Protein AF-A0A3S0D5J5-F1 (afdb_monomer)

pLDDT: mean 80.85, std 18.79, range [38.84, 98.38]

Secondary structure (DSSP, 8-state):
----HHHHHHHHHHHHHHHT-SS--HHHHHHHHHHHHTT-SS---S-HHHHHHHHHTT-HHHHHHHHHHHH-TT-EEEEEEEETTEEEEEEES-TTS-TTTS--EEEEESSHHHHHHHHHHHHHHHHHHHHHHHHT-------S----------

Radius of gyration: 19.03 Å; Cα contacts (8 Å, |Δi|>4): 182; chains: 1; bounding box: 55×37×55 Å

Solvent-accessible surface area (backbone atoms only — not comparable to full-atom values): 9180 Å² total; per-residue (Å²): 131,81,80,50,67,68,53,61,53,47,51,52,53,50,49,58,50,56,76,70,47,85,63,85,47,57,76,58,55,52,52,54,52,55,57,38,55,75,67,51,91,67,84,90,55,81,59,66,67,57,41,53,47,26,40,74,72,66,38,49,53,63,26,38,52,51,44,36,59,47,64,40,70,62,48,43,82,68,41,79,47,80,53,99,77,24,23,38,26,27,37,21,63,52,78,88,51,61,78,92,79,42,68,70,44,77,29,64,26,72,40,59,36,49,8,46,42,52,35,44,54,51,51,50,53,50,53,55,52,54,52,48,60,66,73,59,62,74,75,73,85,79,82,71,91,76,88,79,77,86,84,79,84,131

Structure (mmCIF, N/CA/C/O backbone):
data_AF-A0A3S0D5J5-F1
#
_entry.id   AF-A0A3S0D5J5-F1
#
loop_
_atom_site.group_PDB
_atom_site.id
_atom_site.type_symbol
_atom_site.label_atom_id
_atom_site.label_alt_id
_atom_site.label_comp_id
_atom_site.label_asym_id
_atom_site.label_entity_id
_atom_site.label_seq_id
_atom_site.pdbx_PDB_ins_code
_atom_site.Cartn_x
_atom_site.Cartn_y
_atom_site.Cartn_z
_atom_site.occupancy
_atom_site.B_iso_or_equiv
_atom_site.auth_seq_id
_atom_site.auth_comp_id
_atom_site.auth_asym_id
_atom_site.auth_atom_id
_atom_site.pdbx_PDB_model_num
ATOM 1 N N . MET A 1 1 ? -16.867 18.778 9.607 1.00 38.84 1 MET A N 1
ATOM 2 C CA . MET A 1 1 ? -15.455 18.356 9.496 1.00 38.84 1 MET A CA 1
ATOM 3 C C . MET A 1 1 ? -15.161 18.180 8.018 1.00 38.84 1 MET A C 1
ATOM 5 O O . MET A 1 1 ? -15.989 17.601 7.328 1.00 38.84 1 MET A O 1
ATOM 9 N N . LEU A 1 2 ? -14.094 18.794 7.506 1.00 40.69 2 LEU A N 1
ATOM 10 C CA . LEU A 1 2 ? -13.830 18.851 6.068 1.00 40.69 2 LEU A CA 1
ATOM 11 C C . LEU A 1 2 ? -13.206 17.528 5.613 1.00 40.69 2 LEU A C 1
ATOM 13 O O . LEU A 1 2 ? -12.002 17.324 5.778 1.00 40.69 2 LEU A O 1
ATOM 17 N N . PHE A 1 3 ? -14.010 16.675 4.970 1.00 45.88 3 PHE A N 1
ATOM 18 C C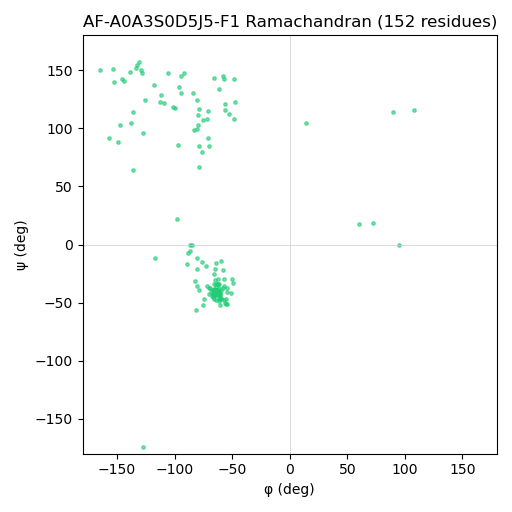A . PHE A 1 3 ? -13.502 15.923 3.824 1.00 45.88 3 PHE A CA 1
ATOM 19 C C . PHE A 1 3 ? -12.821 16.952 2.949 1.00 45.88 3 PHE A C 1
ATOM 21 O O . PHE A 1 3 ? -13.479 17.837 2.409 1.00 45.88 3 PHE A O 1
ATOM 28 N N . HIS A 1 4 ? -11.495 16.929 2.907 1.00 54.12 4 HIS A N 1
ATOM 29 C CA . HIS A 1 4 ? -10.804 17.720 1.916 1.00 54.12 4 HIS A CA 1
ATOM 30 C C . HIS A 1 4 ? -11.016 16.928 0.628 1.00 54.12 4 HIS A C 1
ATOM 32 O O . HIS A 1 4 ? -10.416 15.861 0.525 1.00 54.12 4 HIS A O 1
ATOM 38 N N . PRO A 1 5 ? -11.857 17.373 -0.328 1.00 61.44 5 PRO A N 1
ATOM 39 C CA . PRO A 1 5 ? -12.063 16.650 -1.590 1.00 61.44 5 PRO A CA 1
ATOM 40 C C . PRO A 1 5 ? -10.724 16.298 -2.261 1.00 61.44 5 PRO A C 1
ATOM 42 O O . PRO A 1 5 ? -10.558 15.224 -2.830 1.00 61.44 5 PRO A O 1
ATOM 45 N N . ASN A 1 6 ? -9.713 17.140 -2.029 1.00 80.69 6 ASN A N 1
ATOM 46 C CA . ASN A 1 6 ? -8.324 16.923 -2.409 1.00 80.69 6 ASN A CA 1
ATOM 47 C C . ASN A 1 6 ? -7.718 15.593 -1.907 1.00 80.69 6 ASN A C 1
ATOM 49 O O . ASN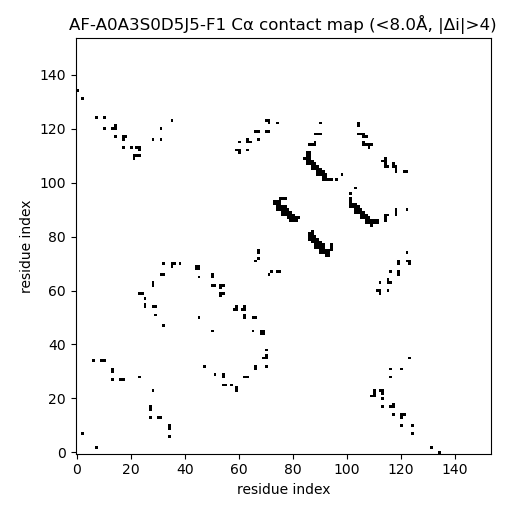 A 1 6 ? -6.944 14.974 -2.625 1.00 80.69 6 ASN A O 1
ATOM 53 N N . ARG A 1 7 ? -8.054 15.126 -0.696 1.00 82.50 7 ARG A N 1
ATOM 54 C CA . ARG A 1 7 ? -7.503 13.896 -0.103 1.00 82.50 7 ARG A CA 1
ATOM 55 C C . ARG A 1 7 ? -8.086 12.642 -0.748 1.00 82.50 7 ARG A C 1
ATOM 57 O O . ARG A 1 7 ? -7.323 11.760 -1.128 1.00 82.50 7 ARG A O 1
ATOM 64 N N . THR A 1 8 ? -9.404 12.581 -0.926 1.00 86.50 8 THR A N 1
ATOM 65 C CA . THR A 1 8 ? -10.064 11.465 -1.620 1.00 86.50 8 THR A CA 1
ATOM 66 C C . THR A 1 8 ? -9.574 11.361 -3.067 1.00 86.50 8 THR A C 1
ATOM 68 O O . THR A 1 8 ? -9.227 10.274 -3.528 1.00 86.50 8 THR A O 1
ATOM 71 N N . GLU A 1 9 ? -9.446 12.497 -3.761 1.00 89.38 9 GLU A N 1
ATOM 72 C CA . GLU A 1 9 ? -8.854 12.571 -5.103 1.00 89.38 9 GLU A CA 1
ATOM 73 C C . GLU A 1 9 ? -7.375 12.159 -5.112 1.00 89.38 9 GLU A C 1
ATOM 75 O O . GLU A 1 9 ? -6.934 11.429 -6.001 1.00 89.38 9 GLU A O 1
ATOM 80 N N . GLN 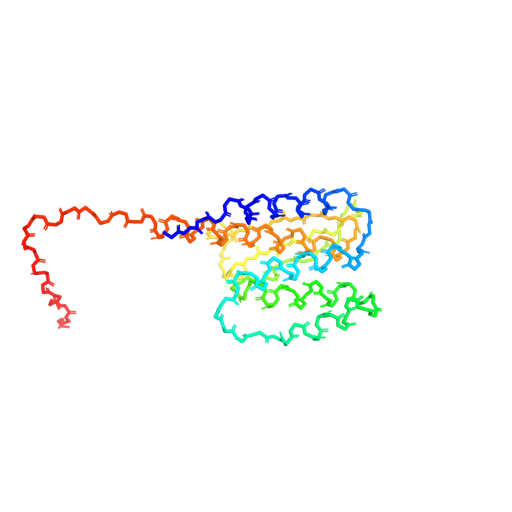A 1 10 ? -6.597 12.581 -4.110 1.00 89.88 10 GLN A N 1
ATOM 81 C CA . GLN A 1 10 ? -5.198 12.188 -3.962 1.00 89.88 10 GLN A CA 1
ATOM 82 C C . GLN A 1 10 ? -5.063 10.671 -3.774 1.00 89.88 10 GLN A C 1
ATOM 84 O O . GLN A 1 10 ? -4.242 10.059 -4.456 1.00 89.88 10 GLN A O 1
ATOM 89 N N . LEU A 1 11 ? -5.859 10.058 -2.893 1.00 92.38 11 LEU A N 1
ATOM 90 C CA . LEU A 1 11 ? -5.848 8.610 -2.669 1.00 92.38 11 LEU A CA 1
ATOM 91 C C . LEU A 1 11 ? -6.294 7.849 -3.922 1.00 92.38 11 LEU A C 1
ATOM 93 O O . LEU A 1 11 ? -5.649 6.873 -4.292 1.00 92.38 11 LEU A O 1
ATOM 97 N N . ALA A 1 12 ? -7.320 8.329 -4.634 1.00 93.56 12 ALA A N 1
ATOM 98 C CA . ALA A 1 12 ? -7.733 7.757 -5.919 1.00 93.56 12 ALA A CA 1
ATOM 99 C C . ALA A 1 12 ? -6.614 7.832 -6.973 1.00 93.56 12 ALA A C 1
ATOM 101 O O . ALA A 1 12 ? -6.355 6.868 -7.693 1.00 93.56 12 ALA A O 1
ATOM 102 N N . ARG A 1 13 ? -5.885 8.954 -7.031 1.00 94.62 13 ARG A N 1
ATOM 103 C CA . ARG A 1 13 ? -4.732 9.112 -7.9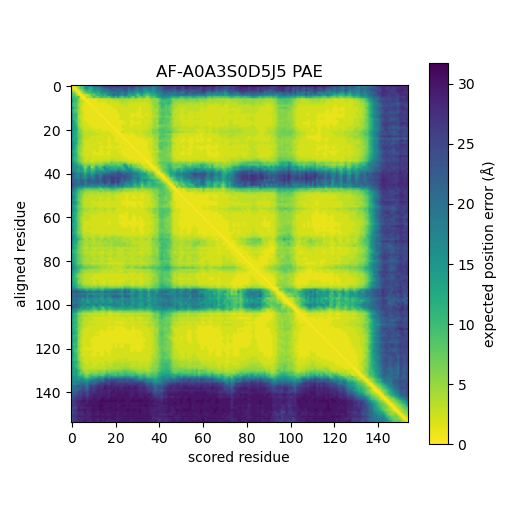26 1.00 94.62 13 ARG A CA 1
ATOM 104 C C . ARG A 1 13 ? -3.580 8.178 -7.557 1.00 94.62 13 ARG A C 1
ATOM 106 O O . ARG A 1 13 ? -2.889 7.691 -8.448 1.00 94.62 13 ARG A O 1
ATOM 113 N N . ILE A 1 14 ? -3.332 7.959 -6.267 1.00 95.88 14 ILE A N 1
ATOM 114 C CA . ILE A 1 14 ? -2.314 7.009 -5.801 1.00 95.88 14 ILE A CA 1
ATOM 115 C C . ILE A 1 14 ? -2.728 5.578 -6.163 1.00 95.88 14 ILE A C 1
ATOM 117 O O . ILE A 1 14 ? -1.902 4.859 -6.719 1.00 95.88 14 ILE A O 1
ATOM 121 N N . ALA A 1 15 ? -3.987 5.200 -5.930 1.00 96.25 15 ALA A N 1
ATOM 122 C CA . ALA A 1 15 ? -4.522 3.889 -6.297 1.00 96.25 15 ALA A CA 1
ATOM 123 C C . ALA A 1 15 ? -4.348 3.612 -7.799 1.00 96.25 15 ALA A C 1
ATOM 125 O O . ALA A 1 15 ? -3.698 2.639 -8.166 1.00 96.25 15 ALA A O 1
ATOM 126 N N . GLY A 1 16 ? -4.760 4.543 -8.668 1.00 96.94 16 GLY A N 1
ATOM 127 C CA . GLY A 1 16 ? -4.577 4.384 -10.116 1.00 96.94 16 GLY A CA 1
ATOM 128 C C . GLY A 1 16 ? -3.107 4.293 -10.556 1.00 96.94 16 GLY A C 1
ATOM 129 O O . GLY A 1 16 ? -2.790 3.625 -11.536 1.00 96.94 16 GLY A O 1
ATOM 130 N N . ARG A 1 17 ? -2.177 4.926 -9.825 1.00 97.19 17 ARG A N 1
ATOM 131 C CA . ARG A 1 17 ? -0.731 4.760 -10.069 1.00 97.19 17 ARG A CA 1
ATOM 132 C C . ARG A 1 17 ? -0.220 3.391 -9.633 1.00 97.19 17 ARG A C 1
ATOM 134 O O . ARG A 1 17 ? 0.687 2.889 -10.283 1.00 97.19 17 ARG A O 1
ATOM 141 N N . LEU A 1 18 ? -0.744 2.835 -8.542 1.00 97.25 18 LEU A N 1
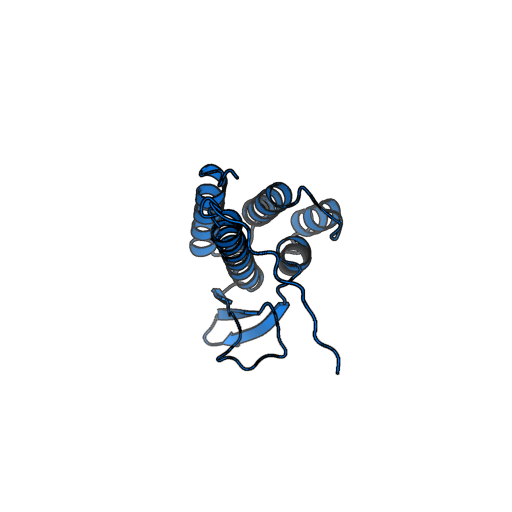ATOM 142 C CA . LEU A 1 18 ? -0.399 1.491 -8.075 1.00 97.25 18 LEU A CA 1
ATOM 143 C C . LEU A 1 18 ? -0.934 0.424 -9.033 1.00 97.25 18 LEU A C 1
ATOM 145 O O . LEU A 1 18 ? -0.198 -0.498 -9.351 1.00 97.25 18 LEU A O 1
ATOM 149 N N . ASP A 1 19 ? -2.154 0.592 -9.546 1.00 96.38 19 ASP A N 1
ATOM 150 C CA . ASP A 1 19 ? -2.753 -0.335 -10.516 1.00 96.38 19 ASP A CA 1
ATOM 151 C C . ASP A 1 19 ? -1.983 -0.376 -11.846 1.00 96.38 19 ASP A C 1
ATOM 153 O O . ASP A 1 19 ? -1.895 -1.417 -12.489 1.00 96.38 19 ASP A O 1
ATOM 157 N N . ALA A 1 20 ? -1.407 0.756 -12.263 1.00 96.88 20 ALA A N 1
ATOM 158 C CA . ALA A 1 20 ? -0.613 0.852 -13.488 1.00 96.88 20 ALA A CA 1
ATOM 159 C C . ALA A 1 20 ? 0.882 0.525 -13.294 1.00 96.88 20 ALA A C 1
ATOM 161 O O . ALA A 1 20 ? 1.637 0.510 -14.270 1.00 96.88 20 ALA A O 1
ATOM 162 N N . ALA A 1 21 ? 1.348 0.336 -12.057 1.00 96.81 21 ALA A 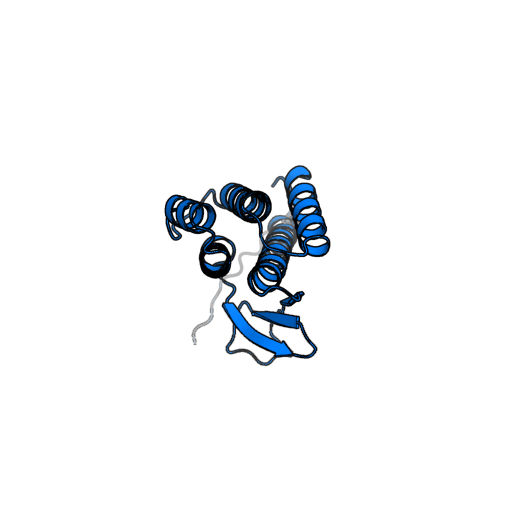N 1
ATOM 163 C CA . ALA A 1 21 ? 2.763 0.137 -11.772 1.00 96.81 21 ALA A CA 1
ATOM 164 C C . ALA A 1 21 ? 3.159 -1.326 -11.966 1.00 96.81 21 ALA A C 1
ATOM 166 O O . ALA A 1 21 ? 2.567 -2.214 -11.382 1.00 96.81 21 ALA A O 1
ATOM 167 N N . THR A 1 22 ? 4.234 -1.582 -12.706 1.00 95.75 22 THR A N 1
ATOM 168 C CA . THR A 1 22 ? 4.808 -2.933 -12.821 1.00 95.75 22 THR A CA 1
ATOM 169 C C . THR A 1 22 ? 5.853 -3.229 -11.745 1.00 95.75 22 THR A C 1
ATOM 171 O O . THR A 1 22 ? 6.220 -4.381 -11.549 1.00 95.75 22 THR A O 1
ATOM 174 N N . ALA A 1 23 ? 6.372 -2.197 -11.073 1.00 96.88 23 ALA A N 1
ATOM 175 C CA . ALA A 1 23 ? 7.393 -2.309 -10.034 1.00 96.88 23 ALA A CA 1
ATOM 176 C C . ALA A 1 23 ? 7.314 -1.131 -9.043 1.00 96.88 23 ALA A C 1
ATOM 178 O O . ALA A 1 23 ? 6.900 -0.026 -9.425 1.00 96.88 23 ALA A O 1
ATOM 179 N N . PRO A 1 24 ? 7.708 -1.332 -7.774 1.00 96.62 24 PRO A N 1
ATOM 180 C CA . PRO A 1 24 ? 7.731 -0.283 -6.769 1.00 96.62 24 PRO A CA 1
ATOM 181 C C . PRO A 1 24 ? 8.765 0.783 -7.129 1.00 96.62 24 PRO A C 1
ATOM 183 O O . PRO A 1 24 ? 9.850 0.502 -7.638 1.00 96.62 24 PRO A O 1
ATOM 186 N N . THR A 1 25 ? 8.427 2.039 -6.843 1.00 97.56 25 THR A N 1
ATOM 187 C CA . THR A 1 25 ? 9.321 3.175 -7.075 1.00 97.56 25 THR A CA 1
ATOM 188 C C . THR A 1 25 ? 9.246 4.154 -5.914 1.00 97.56 25 THR A C 1
ATOM 190 O O . THR A 1 25 ? 8.181 4.351 -5.320 1.00 97.56 25 THR A O 1
ATOM 193 N N . ALA A 1 26 ? 10.358 4.831 -5.623 1.00 96.81 26 ALA A N 1
ATOM 194 C CA . ALA A 1 26 ? 10.400 5.845 -4.572 1.00 96.81 26 ALA A CA 1
ATOM 195 C C . ALA A 1 26 ? 9.285 6.911 -4.689 1.00 96.81 26 ALA A C 1
ATOM 197 O O . ALA A 1 26 ? 8.656 7.207 -3.673 1.00 96.81 26 ALA A O 1
ATOM 198 N N . PRO A 1 27 ? 8.937 7.439 -5.885 1.00 96.19 27 PRO A N 1
ATOM 199 C CA . PRO A 1 27 ? 7.833 8.391 -6.019 1.00 96.19 27 PRO A CA 1
ATOM 200 C C . PRO A 1 27 ? 6.446 7.819 -5.705 1.00 96.19 27 PRO A C 1
ATOM 202 O O . PRO A 1 27 ? 5.526 8.587 -5.414 1.00 96.19 27 PRO A O 1
ATOM 205 N N . ILE A 1 28 ? 6.233 6.506 -5.840 1.00 95.69 28 ILE A N 1
ATOM 206 C CA . ILE A 1 28 ? 4.963 5.866 -5.462 1.00 95.69 28 ILE A CA 1
ATOM 207 C C . ILE A 1 28 ? 4.891 5.754 -3.939 1.00 95.69 28 ILE A C 1
ATOM 209 O O . ILE A 1 28 ? 3.944 6.268 -3.348 1.00 95.69 28 ILE A O 1
ATOM 213 N N . LEU A 1 29 ? 5.919 5.188 -3.296 1.00 95.56 29 LEU A N 1
ATOM 214 C CA . LEU A 1 29 ? 5.948 5.031 -1.838 1.00 95.56 29 LEU A CA 1
ATOM 215 C C . LEU A 1 29 ? 5.934 6.381 -1.111 1.00 95.56 29 LEU A C 1
ATOM 217 O O . LEU A 1 29 ? 5.199 6.552 -0.143 1.00 95.56 29 LEU A O 1
ATOM 221 N N . GLY A 1 30 ? 6.682 7.369 -1.609 1.00 93.38 30 GLY A N 1
ATOM 222 C CA . GLY A 1 30 ? 6.690 8.720 -1.046 1.00 93.38 30 GLY A CA 1
ATOM 223 C C . GLY A 1 30 ? 5.324 9.408 -1.127 1.00 93.38 30 GLY A C 1
ATOM 224 O O . GLY A 1 30 ? 4.948 10.134 -0.213 1.00 93.38 30 GLY A O 1
ATOM 225 N N . ALA A 1 31 ? 4.537 9.143 -2.175 1.00 92.88 31 ALA A N 1
ATOM 226 C CA . ALA A 1 31 ? 3.179 9.677 -2.274 1.00 92.88 31 ALA A CA 1
ATOM 227 C C . ALA A 1 31 ? 2.227 9.038 -1.249 1.00 92.88 31 ALA A C 1
ATOM 229 O O . ALA A 1 31 ? 1.390 9.745 -0.684 1.00 92.88 31 ALA A O 1
ATOM 230 N N . VAL A 1 32 ? 2.378 7.734 -0.983 1.00 92.56 32 VAL A N 1
ATOM 231 C CA . VAL A 1 32 ? 1.640 7.035 0.083 1.00 92.56 32 VAL A CA 1
ATOM 232 C C . VAL A 1 32 ? 2.033 7.603 1.450 1.00 92.56 32 VAL A C 1
ATOM 234 O O . VAL A 1 32 ? 1.150 8.008 2.204 1.00 92.56 32 VAL A O 1
ATOM 237 N N . LEU A 1 33 ? 3.334 7.755 1.731 1.00 89.69 33 LEU A N 1
ATOM 238 C CA . LEU A 1 33 ? 3.835 8.356 2.975 1.00 89.69 33 LEU A CA 1
ATOM 239 C C . LEU A 1 33 ? 3.243 9.754 3.217 1.00 89.69 33 LEU A C 1
ATOM 241 O O . LEU A 1 33 ? 2.646 10.002 4.261 1.00 89.69 33 LEU A O 1
ATOM 245 N N . GLN A 1 34 ? 3.319 10.641 2.221 1.00 86.94 34 GLN A N 1
ATOM 246 C CA . GLN A 1 34 ? 2.766 11.997 2.322 1.00 86.94 34 GLN A CA 1
ATOM 247 C C . GLN A 1 34 ? 1.245 12.007 2.535 1.00 86.94 34 GLN A C 1
ATOM 249 O O . GLN A 1 34 ? 0.717 12.889 3.213 1.00 86.94 34 GLN A O 1
ATOM 254 N N . SER A 1 35 ? 0.514 11.050 1.950 1.00 83.69 35 SER A N 1
ATOM 255 C CA . SER A 1 35 ? -0.934 10.931 2.172 1.00 83.69 35 SER A CA 1
ATOM 256 C C . SER A 1 35 ? -1.266 10.560 3.624 1.00 83.69 35 SER A C 1
ATOM 258 O O . SER A 1 35 ? -2.239 11.067 4.190 1.00 83.69 35 SER A O 1
ATOM 260 N N . ALA A 1 36 ? -0.406 9.760 4.257 1.00 75.44 36 ALA A N 1
ATOM 261 C CA . ALA A 1 36 ? -0.557 9.322 5.636 1.00 75.44 36 ALA A CA 1
ATOM 262 C C . ALA A 1 36 ? -0.150 10.387 6.658 1.00 75.44 36 ALA A C 1
ATOM 264 O O . ALA A 1 36 ? -0.845 10.580 7.651 1.00 75.44 36 ALA A O 1
ATOM 265 N N . GLU A 1 37 ? 0.919 11.143 6.405 1.00 71.31 37 GLU A N 1
ATOM 266 C CA . GLU A 1 37 ? 1.299 12.282 7.254 1.00 71.31 37 GLU A CA 1
ATOM 267 C C . GLU A 1 37 ? 0.190 13.334 7.313 1.00 71.31 37 GLU A C 1
ATOM 269 O O . GLU A 1 37 ? -0.130 13.852 8.380 1.00 71.31 37 GLU A O 1
ATOM 274 N N . ARG A 1 38 ? -0.483 13.582 6.183 1.00 63.88 38 ARG A N 1
ATOM 275 C CA . ARG A 1 38 ? -1.668 14.453 6.135 1.00 63.88 38 ARG A CA 1
ATOM 276 C C . ARG A 1 38 ? -2.858 13.898 6.925 1.00 63.88 38 ARG A C 1
ATOM 278 O O . ARG A 1 38 ? -3.753 14.668 7.255 1.00 63.88 38 ARG A O 1
ATOM 285 N N . ALA A 1 39 ? -2.890 12.590 7.198 1.00 58.53 39 ALA A N 1
ATOM 286 C CA . ALA A 1 39 ? -3.907 11.943 8.037 1.00 58.53 39 ALA A CA 1
ATOM 287 C C . ALA A 1 39 ? -3.603 12.116 9.528 1.00 58.53 39 ALA A C 1
ATOM 289 O O . ALA A 1 39 ? -4.502 12.261 10.353 1.00 58.53 39 ALA A O 1
ATOM 290 N N . LYS A 1 40 ? -2.314 12.092 9.875 1.00 60.81 40 LYS A N 1
ATOM 291 C CA . LYS A 1 40 ? -1.829 12.070 11.249 1.00 60.81 40 LYS A CA 1
ATOM 292 C C . LYS A 1 40 ? -1.453 13.462 11.747 1.00 60.81 40 LYS A C 1
ATOM 294 O O . LYS A 1 40 ? -0.284 13.825 11.788 1.00 60.81 40 LYS A O 1
ATOM 299 N N . ILE A 1 41 ? -2.443 14.195 12.257 1.00 49.16 41 ILE A N 1
ATOM 300 C CA . ILE A 1 41 ? -2.202 15.282 13.232 1.00 49.16 41 ILE A CA 1
ATOM 301 C C . ILE A 1 41 ? -2.128 14.731 14.678 1.00 49.16 41 ILE A C 1
ATOM 303 O O . ILE A 1 41 ? -1.829 15.463 15.616 1.00 49.16 41 ILE A O 1
ATOM 307 N N . ALA A 1 42 ? -2.293 13.420 14.889 1.00 39.00 42 ALA A N 1
ATOM 308 C CA . ALA A 1 42 ? -2.196 12.810 16.215 1.00 39.00 42 ALA A CA 1
ATOM 309 C C . ALA A 1 42 ? -1.395 11.494 16.210 1.00 39.00 42 ALA A C 1
ATOM 311 O O . ALA A 1 42 ? -1.847 10.488 15.676 1.00 39.00 42 ALA A O 1
ATOM 312 N N . GLY A 1 43 ? -0.239 11.496 16.883 1.00 46.34 43 GLY A N 1
ATOM 313 C CA . GLY A 1 43 ? 0.243 10.329 17.637 1.00 46.34 43 GLY A CA 1
ATOM 314 C C . GLY A 1 43 ? 1.115 9.274 16.932 1.00 46.34 43 GLY A C 1
ATOM 315 O O . GLY A 1 43 ? 0.664 8.520 16.077 1.00 46.34 43 GLY A O 1
ATOM 316 N N . GLN A 1 44 ? 2.365 9.225 17.407 1.00 52.84 44 GLN A N 1
ATOM 317 C CA . GLN A 1 44 ? 3.396 8.167 17.442 1.00 52.84 44 GLN A CA 1
ATOM 318 C C . GLN A 1 44 ? 3.227 6.908 16.559 1.00 52.84 44 GLN A C 1
ATOM 320 O O . GLN A 1 44 ? 2.516 5.969 16.899 1.00 52.84 44 GLN A O 1
ATOM 325 N N . GLY A 1 45 ? 4.003 6.858 15.472 1.00 52.88 45 GLY A N 1
ATOM 326 C CA . GLY A 1 45 ? 4.442 5.637 14.779 1.00 52.88 45 GLY A CA 1
ATOM 327 C C . GLY A 1 45 ? 5.971 5.656 14.621 1.00 52.88 45 GLY A C 1
ATOM 328 O O . GLY A 1 45 ? 6.613 6.580 15.133 1.00 52.88 45 GLY A O 1
ATOM 329 N N . ARG A 1 46 ? 6.577 4.681 13.913 1.00 57.59 46 ARG A N 1
ATOM 330 C CA . ARG A 1 46 ? 8.004 4.775 13.521 1.00 57.59 46 ARG A CA 1
ATOM 331 C C . ARG A 1 46 ? 8.265 6.163 12.910 1.00 57.59 46 ARG A C 1
ATOM 333 O O . ARG A 1 46 ? 7.393 6.684 12.221 1.00 57.59 46 ARG A O 1
ATOM 340 N N . PRO A 1 47 ? 9.419 6.804 13.152 1.00 68.62 47 PRO A N 1
ATOM 341 C CA . PRO A 1 47 ? 9.649 8.130 12.598 1.00 68.62 47 PRO A CA 1
ATOM 342 C C . PRO A 1 47 ? 9.615 8.041 11.068 1.00 68.62 47 PRO A C 1
ATOM 344 O O . PRO A 1 47 ? 10.234 7.139 10.499 1.00 68.62 47 PRO A O 1
ATOM 347 N N . ALA A 1 48 ? 8.903 8.959 10.407 1.00 77.69 48 A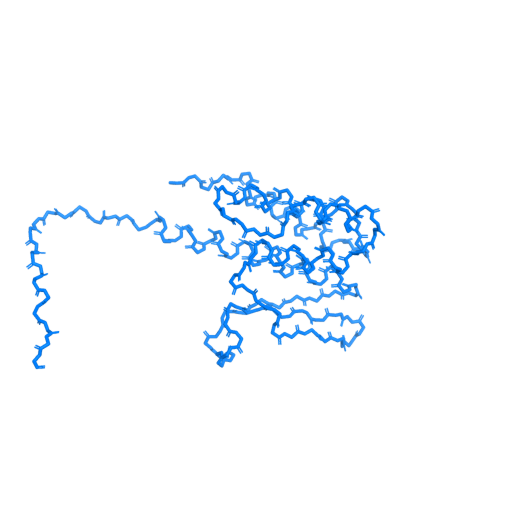LA A N 1
ATOM 348 C CA . ALA A 1 48 ? 8.800 9.010 8.944 1.00 77.69 48 ALA A CA 1
ATOM 349 C C . ALA A 1 48 ? 10.183 8.937 8.266 1.00 77.69 48 ALA A C 1
ATOM 351 O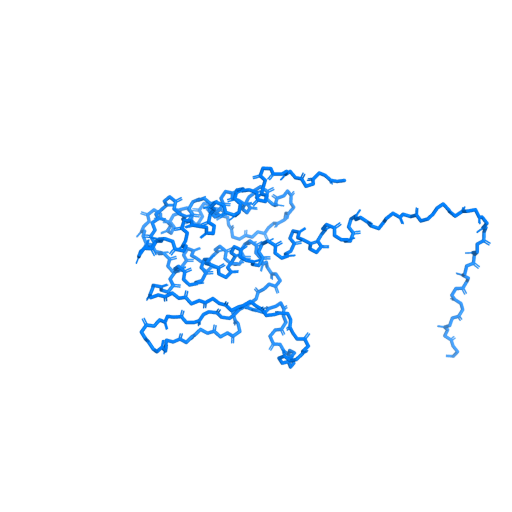 O . ALA A 1 48 ? 10.351 8.244 7.265 1.00 77.69 48 ALA A O 1
ATOM 352 N N . SER A 1 49 ? 11.209 9.502 8.913 1.00 84.06 49 SER A N 1
ATOM 353 C CA . SER A 1 49 ? 12.615 9.434 8.497 1.00 84.06 49 SER A CA 1
ATOM 354 C C . SER A 1 49 ? 13.176 8.014 8.336 1.00 84.06 49 SER A C 1
ATOM 356 O O . SER A 1 49 ? 14.060 7.782 7.511 1.00 84.06 49 SER A O 1
ATOM 358 N N . HIS A 1 50 ? 12.680 7.030 9.092 1.00 88.00 50 HIS A N 1
ATOM 359 C CA . HIS A 1 50 ? 13.076 5.636 8.905 1.00 88.00 50 HIS A CA 1
ATOM 360 C C . HIS A 1 50 ? 12.513 5.065 7.600 1.00 88.00 50 HIS A C 1
ATOM 362 O O . HIS A 1 50 ? 13.245 4.399 6.870 1.00 88.00 50 HIS A O 1
ATOM 368 N N . ILE A 1 51 ? 11.246 5.356 7.287 1.00 90.69 51 ILE A N 1
ATOM 369 C CA . ILE A 1 51 ? 10.613 4.930 6.032 1.00 90.69 51 ILE A CA 1
ATOM 370 C C . ILE A 1 51 ? 11.274 5.627 4.848 1.00 90.69 51 ILE A C 1
ATOM 372 O O . ILE A 1 51 ? 11.610 4.965 3.872 1.00 90.69 51 ILE A O 1
ATOM 376 N N . GLU A 1 52 ? 11.542 6.928 4.947 1.00 91.69 52 GLU A N 1
ATOM 377 C CA . GLU A 1 52 ? 12.286 7.670 3.923 1.00 91.69 52 GLU A CA 1
ATOM 378 C C . GLU A 1 52 ? 13.644 7.027 3.625 1.00 91.69 52 GLU A C 1
ATOM 380 O O . GLU A 1 52 ? 14.025 6.892 2.463 1.00 91.69 52 GLU A O 1
ATOM 385 N N . ARG A 1 53 ? 14.356 6.553 4.656 1.00 94.75 53 ARG A N 1
ATOM 386 C CA . ARG A 1 53 ? 15.620 5.831 4.475 1.00 94.75 53 ARG A CA 1
ATOM 387 C C . ARG A 1 53 ? 15.429 4.480 3.783 1.00 94.75 53 ARG A C 1
ATOM 389 O O . ARG A 1 53 ? 16.217 4.149 2.903 1.00 94.75 53 ARG A O 1
ATOM 396 N N . LEU A 1 54 ? 14.404 3.709 4.150 1.00 95.50 54 LEU A N 1
ATOM 397 C CA . LEU A 1 54 ? 14.086 2.444 3.470 1.00 95.50 54 LEU A CA 1
ATOM 398 C C . LEU A 1 54 ? 13.757 2.683 1.990 1.00 95.50 54 LEU A C 1
ATOM 400 O O . LEU A 1 54 ? 14.275 1.979 1.125 1.00 95.50 54 LEU A O 1
ATOM 404 N N . ILE A 1 55 ? 12.983 3.732 1.695 1.00 95.44 55 ILE A N 1
ATOM 405 C CA . ILE A 1 55 ? 12.684 4.186 0.332 1.00 95.44 55 ILE A CA 1
ATOM 406 C C . ILE A 1 55 ? 13.978 4.561 -0.406 1.00 95.44 55 ILE A C 1
ATOM 408 O O . ILE A 1 55 ? 14.187 4.128 -1.536 1.00 95.44 55 ILE A O 1
ATOM 412 N N . ALA A 1 56 ? 14.867 5.333 0.222 1.00 95.69 56 ALA A N 1
ATOM 413 C CA . ALA A 1 56 ? 16.124 5.761 -0.391 1.00 95.69 56 ALA A CA 1
ATOM 414 C C . ALA A 1 56 ? 17.062 4.586 -0.719 1.00 95.69 56 ALA A C 1
ATOM 416 O O . ALA A 1 56 ? 17.773 4.627 -1.720 1.00 95.69 56 ALA A O 1
ATOM 417 N N . CYS A 1 57 ? 17.051 3.531 0.099 1.00 96.94 57 CYS A N 1
ATOM 418 C CA . CYS A 1 57 ? 17.856 2.328 -0.115 1.00 96.94 57 CYS A CA 1
ATOM 419 C C . CYS A 1 57 ? 17.183 1.279 -1.019 1.00 96.94 57 CYS A C 1
ATOM 421 O O . CYS A 1 57 ? 17.773 0.227 -1.253 1.00 96.94 57 CYS A O 1
ATOM 423 N N . GLY A 1 58 ? 15.966 1.528 -1.513 1.00 96.12 58 GLY A N 1
ATOM 424 C CA . GLY A 1 58 ? 15.224 0.571 -2.337 1.00 96.12 58 GLY A CA 1
ATOM 425 C C . GLY A 1 58 ? 14.675 -0.640 -1.578 1.00 96.12 58 GLY A C 1
ATOM 426 O O . GLY A 1 58 ? 14.328 -1.647 -2.192 1.00 96.12 58 GLY A O 1
ATOM 427 N N . ALA A 1 59 ? 14.572 -0.554 -0.250 1.00 97.69 59 ALA A N 1
ATOM 428 C CA . ALA A 1 59 ? 13.984 -1.586 0.598 1.00 97.69 59 ALA A CA 1
ATOM 429 C C . ALA A 1 59 ? 12.447 -1.503 0.540 1.00 97.69 59 ALA A C 1
ATOM 431 O O . ALA A 1 59 ? 11.786 -1.107 1.499 1.00 97.69 59 ALA A O 1
ATOM 432 N N . TRP A 1 60 ? 11.876 -1.799 -0.632 1.00 97.94 60 TRP A N 1
ATOM 433 C CA . TRP A 1 60 ? 10.473 -1.515 -0.948 1.00 97.94 60 TRP A CA 1
ATOM 434 C C . TRP A 1 60 ? 9.481 -2.271 -0.072 1.00 97.94 60 TRP A C 1
ATOM 436 O O . TRP A 1 60 ? 8.516 -1.674 0.398 1.00 97.94 60 TRP A O 1
ATOM 446 N N . THR A 1 61 ? 9.728 -3.557 0.180 1.00 97.69 61 THR A N 1
ATOM 447 C CA . THR A 1 61 ? 8.864 -4.379 1.035 1.00 97.69 61 THR A CA 1
ATOM 448 C C . THR A 1 61 ? 8.898 -3.885 2.478 1.00 97.69 61 THR A C 1
ATOM 450 O O . THR A 1 61 ? 7.844 -3.664 3.068 1.00 97.69 61 THR A O 1
ATOM 453 N N . ASP A 1 62 ? 10.087 -3.625 3.030 1.00 96.75 62 ASP A N 1
ATOM 454 C CA . ASP A 1 62 ? 10.230 -3.087 4.387 1.00 96.75 62 ASP A CA 1
ATOM 455 C C . ASP A 1 62 ? 9.591 -1.700 4.519 1.00 96.75 62 ASP A C 1
ATOM 457 O O . ASP A 1 62 ? 8.947 -1.397 5.523 1.00 96.75 62 ASP A O 1
ATOM 461 N N . ALA A 1 63 ? 9.726 -0.855 3.494 1.00 95.88 63 ALA A N 1
ATOM 462 C CA . ALA A 1 63 ? 9.075 0.447 3.452 1.00 95.88 63 ALA A CA 1
ATOM 463 C C . ALA A 1 63 ? 7.544 0.316 3.399 1.00 95.88 63 ALA A C 1
ATOM 465 O O . ALA A 1 63 ? 6.856 1.049 4.105 1.00 95.88 63 ALA A O 1
ATOM 466 N N . ALA A 1 64 ? 7.002 -0.620 2.613 1.00 96.31 64 ALA A N 1
ATOM 467 C CA . ALA A 1 64 ? 5.565 -0.883 2.540 1.00 96.31 64 ALA A CA 1
ATOM 468 C C . ALA A 1 64 ? 5.003 -1.412 3.872 1.00 96.31 64 ALA A C 1
ATOM 470 O O . ALA A 1 64 ? 3.953 -0.952 4.318 1.00 96.31 64 ALA A O 1
ATOM 471 N N . LEU A 1 65 ? 5.725 -2.310 4.550 1.00 94.94 65 LEU A N 1
ATOM 472 C CA . LEU A 1 65 ? 5.366 -2.793 5.888 1.00 94.94 65 LEU A CA 1
ATOM 473 C C . LEU A 1 65 ? 5.439 -1.675 6.936 1.00 94.94 65 LEU A C 1
ATOM 475 O O . LEU A 1 65 ? 4.520 -1.515 7.736 1.00 94.94 65 LEU A O 1
ATOM 479 N N . GLY A 1 66 ? 6.487 -0.848 6.899 1.00 92.12 66 GLY A N 1
ATOM 480 C CA . GLY A 1 66 ? 6.589 0.326 7.765 1.00 92.12 66 GLY A CA 1
ATOM 481 C C . GLY A 1 66 ? 5.454 1.325 7.526 1.00 92.12 66 GLY A C 1
ATOM 482 O O . GLY A 1 66 ? 4.929 1.903 8.476 1.00 92.12 66 GLY A O 1
ATOM 483 N N . LEU A 1 67 ? 5.036 1.502 6.268 1.00 91.75 67 LEU A N 1
ATOM 484 C CA . LEU A 1 67 ? 3.870 2.311 5.926 1.00 91.75 67 LEU A CA 1
ATOM 485 C C . LEU A 1 67 ? 2.591 1.706 6.499 1.00 91.75 67 LEU A C 1
ATOM 487 O O . LEU A 1 67 ? 1.821 2.458 7.072 1.00 91.75 67 LEU A O 1
ATOM 491 N N . LEU A 1 68 ? 2.373 0.394 6.425 1.00 91.44 68 LEU A N 1
ATOM 492 C CA . LEU A 1 68 ? 1.220 -0.250 7.066 1.00 91.44 68 LEU A CA 1
ATOM 493 C C . LEU A 1 68 ? 1.170 0.063 8.570 1.00 91.44 68 LEU A C 1
ATOM 495 O O . LEU A 1 68 ? 0.161 0.577 9.052 1.00 91.44 68 LEU A O 1
ATOM 499 N N . GLU A 1 69 ? 2.279 -0.156 9.286 1.00 88.44 69 GLU A N 1
ATOM 500 C CA . GLU A 1 69 ? 2.370 0.087 10.735 1.00 88.44 69 GLU A CA 1
ATOM 501 C C . GLU A 1 69 ? 2.042 1.540 11.114 1.00 88.44 69 GLU A C 1
ATOM 503 O O . GLU A 1 69 ? 1.431 1.802 12.152 1.00 88.44 69 GLU A O 1
ATOM 508 N N . ILE A 1 70 ? 2.462 2.507 10.291 1.00 83.88 70 ILE A N 1
ATOM 509 C CA . ILE A 1 70 ? 2.169 3.915 10.550 1.00 83.88 70 ILE A CA 1
ATOM 510 C C . ILE A 1 70 ? 0.765 4.263 10.075 1.00 83.88 70 ILE A C 1
ATOM 512 O O . ILE A 1 70 ? -0.003 4.798 10.858 1.00 83.88 70 ILE A O 1
ATOM 516 N N . CYS A 1 71 ? 0.427 4.046 8.813 1.00 83.25 71 CYS A N 1
ATOM 517 C CA . CYS A 1 71 ? -0.763 4.623 8.195 1.00 83.25 71 CYS A CA 1
ATOM 518 C C . CYS A 1 71 ? -2.053 4.091 8.816 1.00 83.25 71 CYS A C 1
ATOM 520 O O . CYS A 1 71 ? -2.976 4.871 9.022 1.00 83.25 71 CYS A O 1
ATOM 522 N N . ILE A 1 72 ? -2.086 2.794 9.123 1.00 85.62 72 ILE A N 1
ATOM 523 C CA . ILE A 1 72 ? -3.303 2.048 9.454 1.00 85.62 72 ILE A CA 1
ATOM 524 C C . ILE A 1 72 ? -3.056 1.131 10.662 1.00 85.62 72 ILE A C 1
ATOM 526 O O . ILE A 1 72 ? -3.133 -0.088 10.551 1.00 85.62 72 ILE A O 1
ATOM 530 N N . PRO A 1 73 ? -2.757 1.685 11.853 1.00 83.38 73 PRO A N 1
ATOM 531 C CA . PRO A 1 73 ? -2.285 0.905 13.004 1.00 83.38 73 PRO A CA 1
ATOM 532 C C . PRO A 1 73 ? -3.312 -0.103 13.539 1.00 83.38 73 PRO A C 1
ATOM 534 O O . PRO A 1 73 ? -2.962 -0.982 14.323 1.00 83.38 73 PRO A O 1
ATOM 537 N N . ARG A 1 74 ? -4.586 0.037 13.155 1.00 84.75 74 ARG A N 1
ATOM 538 C CA . ARG A 1 74 ? -5.653 -0.910 13.498 1.00 84.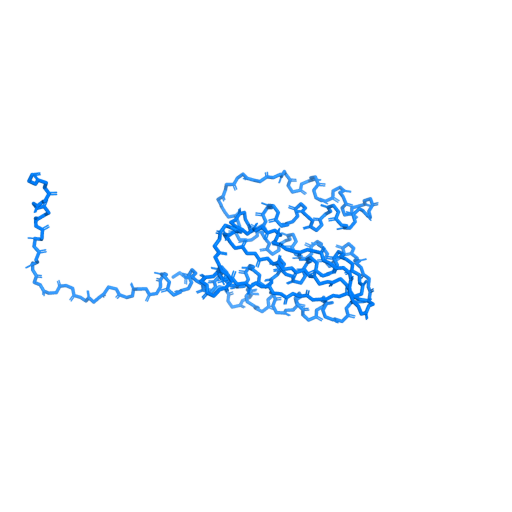75 74 ARG A CA 1
ATOM 539 C C . ARG A 1 74 ? -5.660 -2.136 12.591 1.00 84.75 74 ARG A C 1
ATOM 541 O O . ARG A 1 74 ? -6.220 -3.146 12.986 1.00 84.75 74 ARG A O 1
ATOM 548 N N . TRP A 1 75 ? -5.061 -2.045 11.408 1.00 90.00 75 TRP A N 1
ATOM 549 C CA . TRP A 1 75 ? -5.043 -3.095 10.402 1.00 90.00 75 TRP A CA 1
ATOM 550 C C . TRP A 1 75 ? -3.787 -3.950 10.509 1.00 90.00 75 TRP A C 1
ATOM 552 O O . TRP A 1 75 ? -2.693 -3.468 10.797 1.00 90.00 75 TRP A O 1
ATOM 562 N N . GLN A 1 76 ? -3.944 -5.239 10.234 1.00 90.81 76 GLN A N 1
ATOM 563 C CA . GLN A 1 76 ? -2.875 -6.228 10.232 1.00 90.81 76 GLN A CA 1
ATOM 564 C C . GLN A 1 76 ? -2.943 -7.080 8.967 1.00 90.81 76 GLN A C 1
ATOM 566 O O . GLN A 1 76 ? -4.011 -7.265 8.382 1.00 90.81 76 GLN A O 1
ATOM 571 N N . ILE A 1 77 ? -1.798 -7.630 8.558 1.00 93.12 77 ILE A N 1
ATOM 572 C CA . ILE A 1 77 ? -1.748 -8.625 7.485 1.00 93.12 77 ILE A CA 1
ATOM 573 C C . ILE A 1 77 ? -2.336 -9.932 8.020 1.00 93.12 77 ILE A C 1
ATOM 575 O O . ILE A 1 77 ? -1.703 -10.618 8.818 1.00 93.12 77 ILE A O 1
ATOM 579 N N . ALA A 1 78 ? -3.530 -10.284 7.550 1.00 91.06 78 ALA A N 1
ATOM 580 C CA . ALA A 1 78 ? -4.172 -11.561 7.850 1.00 91.06 78 ALA A CA 1
ATOM 581 C C . ALA A 1 78 ? -3.654 -12.685 6.945 1.00 91.06 78 ALA A C 1
ATOM 583 O O . ALA A 1 78 ? -3.615 -13.851 7.338 1.00 91.06 78 ALA A O 1
ATOM 584 N N . ARG A 1 79 ? -3.270 -12.351 5.707 1.00 92.06 79 ARG A N 1
ATOM 585 C CA . ARG A 1 79 ? -2.712 -13.313 4.755 1.00 92.06 79 ARG A CA 1
ATOM 586 C C . ARG A 1 79 ? -1.784 -12.625 3.771 1.00 92.06 79 ARG A C 1
ATOM 588 O O . ARG A 1 79 ? -2.102 -11.563 3.246 1.00 92.06 79 ARG A O 1
ATOM 595 N N . LEU A 1 80 ? -0.678 -13.297 3.478 1.00 95.50 80 LEU A N 1
ATOM 596 C CA . LEU A 1 80 ? 0.209 -12.947 2.384 1.00 95.50 80 LEU A CA 1
ATOM 597 C C . LEU A 1 80 ? 0.646 -14.232 1.683 1.00 95.50 80 LEU A C 1
ATOM 599 O O . LEU A 1 80 ? 1.433 -14.999 2.236 1.00 95.50 80 LEU A O 1
ATOM 603 N N . ILE A 1 81 ? 0.084 -14.500 0.507 1.00 97.38 81 ILE A N 1
ATOM 604 C CA . ILE A 1 81 ? 0.359 -15.726 -0.254 1.00 97.38 81 ILE A CA 1
ATOM 605 C C . ILE A 1 81 ? 0.744 -15.389 -1.686 1.00 97.38 81 ILE A C 1
ATOM 607 O O . ILE A 1 81 ? 0.245 -14.423 -2.252 1.00 97.38 81 ILE A O 1
ATOM 611 N N . TYR A 1 82 ? 1.616 -16.201 -2.271 1.00 97.38 82 TYR A N 1
ATOM 612 C CA . TYR A 1 82 ? 1.909 -16.145 -3.696 1.00 97.38 82 TYR A CA 1
ATOM 613 C C . TYR A 1 82 ? 1.129 -17.254 -4.398 1.00 97.38 82 TYR A C 1
ATOM 615 O O . TYR A 1 82 ? 1.334 -18.429 -4.089 1.00 97.38 82 TYR A O 1
ATOM 623 N N . ASP A 1 83 ? 0.228 -16.882 -5.301 1.00 96.62 83 ASP A N 1
ATOM 624 C CA . ASP A 1 83 ? -0.612 -17.812 -6.052 1.00 96.62 83 ASP A CA 1
ATOM 625 C C . ASP A 1 83 ? -0.862 -17.285 -7.468 1.00 96.62 83 ASP A C 1
ATOM 627 O O . ASP A 1 83 ? -0.978 -16.082 -7.687 1.00 96.62 83 ASP A O 1
ATOM 631 N N . GLY A 1 84 ? -0.893 -18.184 -8.453 1.00 94.31 84 GLY A N 1
ATOM 632 C CA . GLY A 1 84 ? -1.199 -17.823 -9.842 1.00 94.31 84 GLY A CA 1
ATOM 633 C C . GLY A 1 84 ? -0.246 -16.816 -10.506 1.00 94.31 84 GLY A C 1
ATOM 634 O O . GLY A 1 84 ? -0.602 -16.236 -11.527 1.00 94.31 84 GLY A O 1
ATOM 635 N N . GLY A 1 85 ? 0.959 -16.605 -9.966 1.00 95.88 85 GLY A N 1
ATOM 636 C CA . GLY A 1 85 ? 1.907 -15.605 -10.472 1.00 95.88 85 GLY A CA 1
ATOM 637 C C . GLY A 1 85 ? 1.851 -14.253 -9.753 1.00 95.88 85 GLY A C 1
ATOM 638 O O . GLY A 1 85 ? 2.648 -13.368 -10.068 1.00 95.88 85 GLY A O 1
ATOM 639 N N . GLU A 1 86 ? 0.966 -14.102 -8.768 1.00 97.50 86 GLU A N 1
ATOM 640 C CA . GLU A 1 86 ? 0.743 -12.853 -8.046 1.00 97.50 86 GLU A CA 1
ATOM 641 C C . GLU A 1 86 ? 0.793 -13.043 -6.529 1.00 97.50 86 GLU A C 1
ATOM 643 O O . GLU A 1 86 ? 0.464 -14.091 -5.973 1.00 97.50 86 GLU A O 1
ATOM 648 N N . TRP A 1 87 ? 1.204 -11.991 -5.832 1.00 98.25 87 TRP A N 1
ATOM 649 C CA . TRP A 1 87 ? 1.047 -11.875 -4.393 1.00 98.25 87 TRP A CA 1
ATOM 650 C C . TRP A 1 87 ? -0.366 -11.429 -4.075 1.00 98.25 87 TRP A C 1
ATOM 652 O O . TRP A 1 87 ? -0.770 -10.367 -4.528 1.00 98.25 87 TRP A O 1
ATOM 662 N N . ASN A 1 88 ? -1.075 -12.188 -3.248 1.00 97.44 88 ASN A N 1
ATOM 663 C CA . ASN A 1 88 ? -2.363 -11.822 -2.675 1.00 97.44 88 ASN A CA 1
ATOM 664 C C . ASN A 1 88 ? -2.138 -11.359 -1.231 1.00 97.44 88 ASN A C 1
ATOM 666 O O . ASN A 1 88 ? -1.638 -12.119 -0.393 1.00 97.44 88 ASN A O 1
ATOM 670 N N . CYS A 1 89 ? -2.483 -10.105 -0.955 1.00 96.88 89 CYS A N 1
ATOM 671 C CA . CYS A 1 89 ? -2.376 -9.463 0.345 1.00 96.88 89 CYS A CA 1
ATOM 672 C C . CYS A 1 89 ? -3.777 -9.248 0.920 1.00 96.88 89 CYS A C 1
ATOM 674 O O . CYS A 1 89 ? -4.606 -8.567 0.317 1.00 96.88 89 CYS A O 1
ATOM 676 N N . LYS A 1 90 ? -4.024 -9.812 2.102 1.00 95.00 90 LYS A N 1
ATOM 677 C CA . LYS A 1 90 ? -5.268 -9.645 2.852 1.00 95.00 90 LYS A CA 1
ATOM 678 C C . LYS A 1 90 ? -4.990 -8.860 4.125 1.00 95.00 90 LYS A C 1
ATOM 680 O O . LYS A 1 90 ? -4.184 -9.307 4.949 1.00 95.00 90 LYS A O 1
ATOM 685 N N . LEU A 1 91 ? -5.679 -7.740 4.309 1.00 93.88 91 LEU A N 1
ATOM 686 C CA . LEU A 1 91 ? -5.678 -6.979 5.554 1.00 93.88 91 LEU A CA 1
ATOM 687 C C . LEU A 1 91 ? -6.990 -7.159 6.311 1.00 93.88 91 LEU A C 1
ATOM 689 O O . LEU A 1 91 ? -8.055 -7.318 5.714 1.00 93.88 91 LEU A O 1
ATOM 693 N N . SER A 1 92 ? -6.880 -7.110 7.634 1.00 90.56 92 SER A N 1
ATOM 694 C CA . SER A 1 92 ? -7.996 -7.173 8.573 1.00 90.56 92 SER A CA 1
ATOM 695 C C . SER A 1 92 ? -7.724 -6.260 9.775 1.00 90.56 92 SER A C 1
ATOM 697 O O . SER A 1 92 ? -6.585 -6.225 10.255 1.00 90.56 92 SER A O 1
ATOM 699 N N . PRO A 1 93 ? -8.732 -5.543 10.300 1.00 84.94 93 PRO A N 1
ATOM 700 C CA . PRO A 1 93 ? -8.620 -4.781 11.533 1.00 84.94 93 PRO A CA 1
ATOM 701 C C . PRO A 1 93 ? -8.655 -5.668 12.790 1.00 84.94 93 PRO A C 1
ATOM 703 O O . PRO A 1 93 ? -8.322 -5.197 13.879 1.00 84.94 93 PRO A O 1
ATOM 706 N N . ARG A 1 94 ? -9.085 -6.936 12.681 1.00 76.25 94 ARG A N 1
ATOM 707 C CA . ARG A 1 94 ? -9.133 -7.906 13.784 1.00 76.25 94 ARG A CA 1
ATOM 708 C C . ARG A 1 94 ? -8.918 -9.338 13.287 1.00 76.25 94 ARG A C 1
ATOM 710 O O . ARG A 1 94 ? -9.863 -10.095 13.097 1.00 76.25 94 ARG A O 1
ATOM 717 N N . CYS A 1 95 ? -7.655 -9.754 13.212 1.00 63.00 95 CYS A N 1
ATOM 718 C CA . CYS A 1 95 ? -7.267 -11.080 12.711 1.00 63.00 95 CYS A CA 1
ATOM 719 C C . CYS A 1 95 ? -7.863 -12.280 13.495 1.00 63.00 95 CYS A C 1
ATOM 721 O O . CYS A 1 95 ? -7.799 -13.415 13.029 1.00 63.00 95 CYS A O 1
ATOM 723 N N . GLU A 1 96 ? -8.422 -12.060 14.689 1.00 64.75 96 GLU A N 1
ATOM 724 C CA . GLU A 1 96 ? -9.032 -13.097 15.536 1.00 64.75 96 GLU A CA 1
ATOM 725 C C . GLU A 1 96 ? -10.515 -13.385 15.221 1.00 64.75 96 GLU A C 1
ATOM 727 O O . GLU A 1 96 ? -11.091 -14.309 15.798 1.00 64.75 96 GLU A O 1
ATOM 732 N N . TRP A 1 97 ? -11.149 -12.616 14.324 1.00 62.38 97 TRP A N 1
ATOM 733 C CA . TRP A 1 97 ? -12.571 -12.773 14.005 1.00 62.38 97 TRP A CA 1
ATOM 734 C C . TRP A 1 97 ? -12.794 -13.718 12.814 1.00 62.38 97 TRP A C 1
ATOM 736 O O . TRP A 1 97 ? -11.981 -13.773 11.890 1.00 62.38 97 TRP A O 1
ATOM 746 N N . PRO A 1 98 ? -13.909 -14.472 12.801 1.00 66.69 98 PRO A N 1
ATOM 747 C CA . PRO A 1 98 ? -14.313 -15.236 11.628 1.00 66.69 98 PRO A CA 1
ATOM 748 C C . PRO A 1 98 ? -14.497 -14.340 10.396 1.00 66.69 98 PRO A C 1
ATOM 750 O O . PRO A 1 98 ? -15.022 -13.234 10.500 1.00 66.69 98 PRO A O 1
ATOM 753 N N . GLU A 1 99 ? -14.166 -14.858 9.212 1.00 63.88 99 GLU A N 1
ATOM 754 C CA . GLU A 1 99 ? -14.177 -14.106 7.943 1.00 63.88 99 GLU A CA 1
ATOM 755 C C . GLU A 1 99 ? -15.524 -13.472 7.558 1.00 63.88 99 GLU A C 1
ATOM 757 O O . GLU A 1 99 ? -15.550 -12.520 6.789 1.00 63.88 99 GLU A O 1
ATOM 762 N N . TRP A 1 100 ? -16.640 -13.980 8.088 1.00 67.50 100 TRP A N 1
ATOM 763 C CA . TRP A 1 100 ? -17.987 -13.456 7.833 1.00 67.50 100 TRP A CA 1
ATOM 764 C C . TRP A 1 100 ? -18.335 -12.216 8.668 1.00 67.50 100 TRP A C 1
ATOM 766 O O . TRP A 1 100 ? -19.357 -11.579 8.423 1.00 67.50 100 TRP A O 1
ATOM 776 N N . LEU A 1 101 ? -17.514 -11.892 9.667 1.00 61.53 101 LEU A N 1
ATOM 777 C CA . LEU A 1 101 ? -17.702 -10.776 10.598 1.00 61.53 101 LEU A CA 1
ATOM 778 C C . LEU A 1 101 ? -16.587 -9.734 10.505 1.00 61.53 101 LEU A C 1
ATOM 780 O O . LEU A 1 101 ? -16.693 -8.664 11.103 1.00 61.53 101 LEU A O 1
ATOM 784 N N . ASP A 1 102 ? -15.510 -10.075 9.808 1.00 67.94 102 ASP A N 1
ATOM 785 C CA . ASP A 1 102 ? -14.313 -9.267 9.736 1.00 67.94 102 ASP A CA 1
ATOM 786 C C . ASP A 1 102 ? -14.335 -8.395 8.483 1.00 67.94 102 ASP A C 1
ATOM 788 O O . ASP A 1 102 ? -14.688 -8.841 7.389 1.00 67.94 102 ASP A O 1
ATOM 792 N N . GLN A 1 103 ? -13.972 -7.129 8.649 1.00 75.25 103 GLN A N 1
ATOM 793 C CA . GLN A 1 103 ? -13.871 -6.216 7.524 1.00 75.25 103 GLN A CA 1
ATOM 794 C C . GLN A 1 103 ? -12.549 -6.496 6.827 1.00 75.25 103 GLN A C 1
ATOM 796 O O . GLN A 1 103 ? -11.481 -6.385 7.417 1.00 75.25 103 GLN A O 1
ATOM 801 N N . VAL A 1 104 ? -12.620 -6.929 5.579 1.00 89.00 104 VAL A N 1
ATOM 802 C CA . VAL A 1 104 ? -11.461 -7.460 4.876 1.00 89.00 104 VAL A CA 1
ATOM 803 C C . VAL A 1 104 ? -11.154 -6.596 3.673 1.00 89.00 104 VAL A C 1
ATOM 805 O O . VAL A 1 104 ? -12.042 -6.269 2.890 1.00 89.00 104 VAL A O 1
ATOM 808 N N . ILE A 1 105 ? -9.867 -6.331 3.485 1.00 92.81 105 ILE A N 1
ATOM 809 C CA . ILE A 1 105 ? -9.332 -5.802 2.237 1.00 92.81 105 ILE A CA 1
ATOM 810 C C . ILE A 1 105 ? -8.471 -6.881 1.611 1.00 92.81 105 ILE A C 1
ATOM 812 O O . ILE A 1 105 ? -7.583 -7.423 2.265 1.00 92.81 105 ILE A O 1
ATOM 816 N N . GLU A 1 106 ? -8.724 -7.182 0.343 1.00 94.19 106 GLU A N 1
ATOM 817 C CA . GLU A 1 106 ? -7.934 -8.130 -0.430 1.00 94.19 106 GLU A CA 1
ATOM 818 C C . GLU A 1 106 ? -7.449 -7.465 -1.714 1.00 94.19 106 GLU A C 1
ATOM 820 O O . GLU A 1 106 ? -8.229 -6.924 -2.498 1.00 94.19 106 GLU A O 1
ATOM 825 N N . THR A 1 107 ? -6.137 -7.482 -1.912 1.00 97.12 107 THR A N 1
ATOM 826 C CA . THR A 1 107 ? -5.474 -6.948 -3.100 1.00 97.12 107 THR A CA 1
ATOM 827 C C . THR A 1 107 ? -4.500 -7.979 -3.641 1.00 97.12 107 THR A C 1
ATOM 829 O O . THR A 1 107 ? -4.023 -8.851 -2.917 1.00 97.12 107 THR A O 1
ATOM 832 N N . HIS A 1 108 ? -4.174 -7.872 -4.923 1.00 97.56 108 HIS A N 1
ATOM 833 C CA . HIS A 1 108 ? -3.194 -8.741 -5.564 1.00 97.56 108 HIS A CA 1
ATOM 834 C C . HIS A 1 108 ? -2.219 -7.930 -6.407 1.00 97.56 108 HIS A C 1
ATOM 836 O O . HIS A 1 108 ? -2.562 -6.849 -6.870 1.00 97.56 108 HIS A O 1
ATOM 842 N N . HIS A 1 109 ? -0.991 -8.388 -6.593 1.00 98.12 109 HIS A N 1
ATOM 843 C CA . HIS A 1 109 ? -0.087 -7.816 -7.585 1.00 98.12 109 HIS A CA 1
ATOM 844 C C . HIS A 1 109 ? 1.092 -8.758 -7.836 1.00 98.12 109 HIS A C 1
ATOM 846 O O . HIS A 1 109 ? 1.541 -9.451 -6.928 1.00 98.12 109 HIS A O 1
ATOM 852 N N . THR A 1 110 ? 1.649 -8.752 -9.045 1.00 97.62 110 THR A N 1
ATOM 853 C CA . THR A 1 110 ? 2.859 -9.532 -9.383 1.00 97.62 110 THR A CA 1
ATOM 854 C C . THR A 1 110 ? 4.062 -9.194 -8.489 1.00 97.62 110 THR A C 1
ATOM 856 O O . THR A 1 110 ? 4.830 -10.075 -8.108 1.00 97.62 110 THR A O 1
ATOM 859 N N . ASP A 1 111 ? 4.196 -7.926 -8.103 1.00 98.12 111 ASP A N 1
ATOM 860 C CA . ASP A 1 111 ? 5.161 -7.432 -7.113 1.00 98.12 111 ASP A CA 1
ATOM 861 C C . ASP A 1 111 ? 4.567 -7.343 -5.695 1.00 98.12 111 ASP A C 1
ATOM 863 O O . ASP A 1 111 ? 3.525 -6.718 -5.480 1.00 98.12 111 ASP A O 1
ATOM 867 N N . LEU A 1 112 ? 5.284 -7.909 -4.720 1.00 98.00 112 LEU A N 1
ATOM 868 C CA . LEU A 1 112 ? 4.879 -7.981 -3.315 1.00 98.00 112 LEU A CA 1
ATOM 869 C C . LEU A 1 112 ? 4.663 -6.607 -2.665 1.00 98.00 112 LEU A C 1
ATOM 871 O O . LEU A 1 112 ? 3.676 -6.400 -1.957 1.00 98.00 112 LEU A O 1
ATOM 875 N N . ALA A 1 113 ? 5.585 -5.665 -2.873 1.00 97.94 113 ALA A N 1
ATOM 876 C CA . ALA A 1 113 ? 5.502 -4.358 -2.234 1.00 97.94 113 ALA A CA 1
ATOM 877 C C . ALA A 1 113 ? 4.292 -3.583 -2.767 1.00 97.94 113 ALA A C 1
ATOM 879 O O . ALA A 1 113 ? 3.583 -2.947 -1.990 1.00 97.94 113 ALA A O 1
ATOM 880 N N . ILE A 1 114 ? 4.004 -3.685 -4.068 1.00 98.38 114 ILE A N 1
ATOM 881 C CA . ILE A 1 114 ? 2.794 -3.088 -4.646 1.00 98.38 114 ILE A CA 1
ATOM 882 C C . ILE A 1 114 ? 1.531 -3.747 -4.085 1.00 98.38 114 ILE A C 1
ATOM 884 O O . ILE A 1 114 ? 0.610 -3.017 -3.724 1.00 98.38 114 ILE A O 1
ATOM 888 N N . ALA A 1 115 ? 1.477 -5.078 -3.952 1.00 98.25 115 ALA A N 1
ATOM 889 C CA . ALA A 1 115 ? 0.316 -5.757 -3.366 1.00 98.25 115 ALA A CA 1
ATOM 890 C C . ALA A 1 115 ? 0.003 -5.211 -1.960 1.00 98.25 115 ALA A C 1
ATOM 892 O O . ALA A 1 115 ? -1.136 -4.830 -1.679 1.00 98.25 115 ALA A O 1
ATOM 893 N N . ILE A 1 116 ? 1.033 -5.070 -1.114 1.00 97.88 116 ILE A N 1
ATOM 894 C CA . ILE A 1 116 ? 0.907 -4.470 0.223 1.00 97.88 116 ILE A CA 1
ATOM 895 C C . ILE A 1 116 ? 0.433 -3.013 0.127 1.00 97.88 116 ILE A C 1
ATOM 897 O O . ILE A 1 116 ? -0.517 -2.636 0.807 1.00 97.88 116 ILE A O 1
ATOM 901 N N . LEU A 1 117 ? 1.046 -2.187 -0.728 1.00 97.44 117 LEU A N 1
ATOM 902 C CA . LEU A 1 117 ? 0.692 -0.766 -0.857 1.00 97.44 117 LEU A CA 1
ATOM 903 C C . LEU A 1 117 ? -0.737 -0.550 -1.368 1.00 97.44 117 LEU A C 1
ATOM 905 O O . LEU A 1 117 ? -1.400 0.372 -0.896 1.00 97.44 117 LEU A O 1
ATOM 909 N N . ARG A 1 118 ? -1.226 -1.392 -2.291 1.00 97.62 118 ARG A N 1
ATOM 910 C CA . ARG A 1 118 ? -2.632 -1.376 -2.729 1.00 97.62 118 ARG A CA 1
ATOM 911 C C . ARG A 1 118 ? -3.553 -1.576 -1.527 1.00 97.62 118 ARG A C 1
ATOM 913 O O . ARG A 1 118 ? -4.472 -0.786 -1.337 1.00 97.62 118 ARG A O 1
ATOM 920 N N . ALA A 1 119 ? -3.258 -2.566 -0.683 1.00 96.69 119 ALA A N 1
ATOM 921 C CA . ALA A 1 119 ? -4.069 -2.838 0.499 1.00 96.69 119 ALA A CA 1
ATOM 922 C C . ALA A 1 119 ? -3.998 -1.699 1.526 1.00 96.69 119 ALA A C 1
ATOM 924 O O . ALA A 1 119 ? -5.016 -1.322 2.098 1.00 96.69 119 ALA A O 1
ATOM 925 N N . VAL A 1 120 ? -2.814 -1.103 1.718 1.00 95.19 120 VAL A N 1
ATOM 926 C CA . VAL A 1 120 ? -2.640 0.052 2.611 1.00 95.19 120 VAL A CA 1
ATOM 927 C C . VAL A 1 120 ? -3.482 1.241 2.152 1.00 95.19 120 VAL A C 1
ATOM 929 O O . VAL A 1 120 ? -4.166 1.853 2.967 1.00 95.19 120 VAL A O 1
ATOM 932 N N . VAL A 1 121 ? -3.455 1.578 0.860 1.00 95.25 121 VAL A N 1
ATOM 933 C CA . VAL A 1 121 ? -4.230 2.707 0.324 1.00 95.25 121 VAL A CA 1
ATOM 934 C C . VAL A 1 121 ? -5.729 2.465 0.461 1.00 95.25 121 VAL A C 1
ATOM 936 O O . VAL A 1 121 ? -6.447 3.393 0.831 1.00 95.25 121 VAL A O 1
ATOM 939 N N . GLU A 1 122 ? -6.196 1.242 0.213 1.00 94.81 122 GLU A N 1
ATOM 940 C CA . GLU A 1 122 ? -7.610 0.907 0.383 1.00 94.81 122 GLU A CA 1
ATOM 941 C C . GLU A 1 122 ? -8.044 0.992 1.852 1.00 94.81 122 GLU A C 1
ATOM 943 O O . GLU A 1 122 ? -9.082 1.573 2.154 1.00 94.81 122 GLU A O 1
ATOM 948 N N . ALA A 1 123 ? -7.202 0.543 2.785 1.00 92.50 123 ALA A N 1
ATOM 949 C CA . ALA A 1 123 ? -7.489 0.641 4.214 1.00 92.50 123 ALA A CA 1
ATOM 950 C C . ALA A 1 123 ? -7.564 2.098 4.690 1.00 92.50 123 ALA A C 1
ATOM 952 O O . ALA A 1 123 ? -8.453 2.445 5.464 1.00 92.50 123 ALA A O 1
ATOM 953 N N . ILE A 1 124 ? -6.689 2.978 4.182 1.00 90.94 124 ILE A N 1
ATOM 954 C CA . ILE A 1 124 ? -6.764 4.420 4.469 1.00 90.94 124 ILE A CA 1
ATOM 955 C C . ILE A 1 124 ? -8.086 5.004 3.952 1.00 90.94 124 ILE A C 1
ATOM 957 O O . ILE A 1 124 ? -8.723 5.786 4.655 1.00 90.94 124 ILE A O 1
ATOM 961 N N . ARG A 1 125 ? -8.505 4.644 2.729 1.00 90.31 125 ARG A N 1
ATOM 962 C CA . ARG A 1 125 ? -9.777 5.115 2.151 1.00 90.31 125 ARG A CA 1
ATOM 963 C C . ARG A 1 125 ? -10.963 4.672 3.003 1.00 90.31 125 ARG A C 1
ATOM 965 O O . ARG A 1 125 ? -11.833 5.486 3.293 1.00 90.31 125 ARG A O 1
ATOM 972 N N . GLN A 1 126 ? -10.955 3.421 3.447 1.00 88.56 126 GLN A N 1
ATOM 973 C CA . GLN A 1 126 ? -12.019 2.870 4.273 1.00 88.56 126 GLN A CA 1
ATOM 974 C C . GLN A 1 126 ? -12.088 3.533 5.661 1.00 88.56 126 GLN A C 1
ATOM 976 O O . GLN A 1 126 ? -13.173 3.897 6.109 1.00 88.56 126 GLN A O 1
ATOM 981 N N . GLU A 1 127 ? -10.948 3.771 6.324 1.00 84.69 127 GLU A N 1
ATOM 982 C CA . GLU A 1 127 ? -10.918 4.509 7.598 1.00 84.69 127 GLU A CA 1
ATOM 983 C C . GLU A 1 127 ? -11.393 5.967 7.435 1.00 84.69 127 GLU A C 1
ATOM 985 O O . GLU A 1 127 ? -12.115 6.477 8.296 1.00 84.69 127 GLU A O 1
ATOM 990 N N . ASP A 1 128 ? -11.030 6.638 6.334 1.00 84.88 128 ASP A N 1
ATOM 991 C CA . ASP A 1 128 ? -11.519 7.986 6.010 1.00 84.88 128 ASP A CA 1
ATOM 992 C C . ASP A 1 128 ? -13.053 7.996 5.814 1.00 84.88 128 ASP A C 1
ATOM 994 O O . ASP A 1 128 ? -13.738 8.907 6.287 1.00 84.88 128 ASP A O 1
ATOM 998 N N . GLU A 1 129 ? -13.607 6.987 5.134 1.00 84.31 129 GLU A N 1
ATOM 999 C CA . GLU A 1 129 ? -15.052 6.829 4.917 1.00 84.31 129 GLU A CA 1
ATOM 1000 C C . GLU A 1 129 ? -15.806 6.536 6.226 1.00 84.31 129 GLU A C 1
ATOM 1002 O O . GLU A 1 129 ? -16.836 7.154 6.505 1.00 84.31 129 GLU A O 1
ATOM 1007 N N . GLU A 1 130 ? -15.279 5.669 7.092 1.00 81.38 130 GLU A N 1
ATOM 1008 C CA . GLU A 1 130 ? -15.861 5.381 8.412 1.00 81.38 130 GLU A CA 1
ATOM 1009 C C . GLU A 1 130 ? -15.873 6.617 9.328 1.00 81.38 130 GLU A C 1
ATOM 1011 O O . GLU A 1 130 ? -16.857 6.886 10.035 1.00 81.38 130 GLU A O 1
ATOM 1016 N N . GLN A 1 131 ? -14.809 7.424 9.282 1.00 75.62 131 GLN A N 1
ATOM 1017 C CA . GLN A 1 131 ? -14.755 8.718 9.966 1.00 75.62 131 GLN A CA 1
ATOM 1018 C C . GLN A 1 131 ? -15.781 9.714 9.398 1.00 75.62 131 GLN A C 1
ATOM 1020 O O . GLN A 1 131 ? -16.313 10.540 10.146 1.00 75.62 131 GLN A O 1
ATOM 1025 N N . ALA A 1 132 ? -16.119 9.619 8.106 1.00 73.94 132 ALA A N 1
ATOM 1026 C CA . ALA A 1 132 ? -17.162 10.436 7.479 1.00 73.94 132 ALA A CA 1
ATOM 1027 C C . ALA A 1 132 ? -18.520 10.212 8.111 1.00 73.94 132 ALA A C 1
ATOM 1029 O O . ALA A 1 132 ? -19.209 11.155 8.507 1.00 73.94 132 ALA A O 1
ATOM 1030 N N . VAL A 1 133 ? -18.890 8.938 8.190 1.00 72.50 133 VAL A N 1
ATOM 1031 C CA . VAL A 1 133 ? -20.208 8.502 8.632 1.00 72.50 133 VAL A CA 1
ATOM 1032 C C . VAL A 1 133 ? -20.387 8.825 10.113 1.00 72.50 133 VAL A C 1
ATOM 1034 O O . VAL A 1 133 ? -21.407 9.388 10.503 1.00 72.50 133 VAL A O 1
ATOM 1037 N N . THR A 1 134 ? -19.367 8.557 10.932 1.00 63.34 134 THR A N 1
ATOM 1038 C CA . THR A 1 134 ? -19.393 8.841 12.377 1.00 63.34 134 THR A CA 1
ATOM 1039 C C . THR A 1 134 ? -19.346 10.340 12.701 1.00 63.34 134 THR A C 1
ATOM 1041 O O . THR A 1 134 ? -20.050 10.792 13.605 1.00 63.34 134 THR A O 1
ATOM 1044 N N . GLY A 1 135 ? -18.590 11.141 11.940 1.00 55.97 135 GLY A N 1
ATOM 1045 C CA . GLY A 1 135 ? -18.564 12.604 12.063 1.00 55.97 135 GLY A CA 1
ATOM 1046 C C . GLY A 1 135 ? -19.821 13.304 11.527 1.00 55.97 135 GLY A C 1
ATOM 1047 O O . GLY A 1 135 ? -20.082 14.455 11.884 1.00 55.97 135 GLY A O 1
ATOM 1048 N N . SER A 1 136 ? -20.610 12.613 10.698 1.00 51.88 136 SER A N 1
ATOM 1049 C CA . SER A 1 136 ? -21.880 13.075 10.126 1.00 51.88 136 SER A CA 1
ATOM 1050 C C . SER A 1 136 ? -23.107 12.571 10.900 1.00 51.88 136 SER A C 1
ATOM 1052 O O . SER A 1 136 ? -24.219 12.553 10.366 1.00 51.88 136 SER A O 1
ATOM 1054 N N . ALA A 1 137 ? -22.952 12.194 12.171 1.00 48.31 137 ALA A N 1
ATOM 1055 C CA . ALA A 1 137 ? -24.086 12.078 13.077 1.00 48.31 137 ALA A CA 1
ATOM 1056 C C . ALA A 1 137 ? -24.620 13.490 13.386 1.00 48.31 137 ALA A C 1
ATOM 1058 O O . ALA A 1 137 ? -24.240 14.132 14.366 1.00 48.31 137 ALA A O 1
ATOM 1059 N N . VAL A 1 138 ? -25.489 14.002 12.509 1.00 47.00 138 VAL A N 1
ATOM 1060 C CA . VAL A 1 138 ? -26.358 15.144 12.802 1.00 47.00 138 VAL A CA 1
ATOM 1061 C C . VAL A 1 138 ? -27.102 14.809 14.092 1.00 47.00 138 VAL A C 1
ATOM 1063 O O . VAL A 1 138 ? -27.910 13.883 14.121 1.00 47.00 138 VAL A O 1
ATOM 1066 N N . ARG A 1 139 ? -26.814 15.536 15.179 1.00 48.22 139 ARG A N 1
ATOM 1067 C CA . ARG A 1 139 ? -27.684 15.518 16.358 1.00 48.22 139 ARG A CA 1
ATOM 1068 C C . ARG A 1 139 ? -29.083 15.924 15.876 1.00 48.22 139 ARG A C 1
ATOM 1070 O O . ARG A 1 139 ? -29.194 17.030 15.340 1.00 48.22 139 ARG A O 1
ATOM 1077 N N . PRO A 1 140 ? -30.140 15.107 16.040 1.00 47.44 140 PRO A N 1
ATOM 1078 C CA . PRO A 1 140 ? -31.481 15.666 15.961 1.00 47.44 140 PRO A CA 1
ATOM 1079 C C . PRO A 1 140 ? -31.571 16.789 17.011 1.00 47.44 140 PRO A C 1
ATOM 1081 O O . PRO A 1 140 ? -30.955 16.658 18.078 1.00 47.44 140 PRO A O 1
ATOM 1084 N N . PRO A 1 141 ? -32.258 17.911 16.733 1.00 42.50 141 PRO A N 1
ATOM 1085 C CA . PRO A 1 141 ? -32.538 18.886 17.775 1.00 42.50 141 PRO A CA 1
ATOM 1086 C C . PRO A 1 141 ? -33.279 18.157 18.900 1.00 42.50 141 PRO A C 1
ATOM 1088 O O . PRO A 1 141 ? -34.357 17.605 18.691 1.00 42.50 141 PRO A O 1
ATOM 1091 N N . VAL A 1 142 ? -32.649 18.084 20.072 1.00 47.81 142 VAL A N 1
ATOM 1092 C CA . VAL A 1 142 ? -33.286 17.571 21.282 1.00 47.81 142 VAL A CA 1
ATOM 1093 C C . VAL A 1 142 ? -34.155 18.706 21.809 1.00 47.81 142 VAL A C 1
ATOM 1095 O O . VAL A 1 142 ? -33.709 19.505 22.627 1.00 47.81 142 VAL A O 1
ATOM 1098 N N . ASP A 1 143 ? -35.373 18.810 21.285 1.00 48.44 143 ASP A N 1
ATOM 1099 C CA . ASP A 1 143 ? -36.464 19.420 22.034 1.00 48.44 143 ASP A CA 1
ATOM 1100 C C . ASP A 1 143 ? -36.972 18.364 23.017 1.00 48.44 143 ASP A C 1
ATOM 1102 O O . ASP A 1 143 ? -37.543 17.348 22.622 1.00 48.44 143 ASP A O 1
ATOM 1106 N N . GLY A 1 144 ? -36.742 18.609 24.305 1.00 48.91 144 GLY A N 1
ATOM 1107 C CA . GLY A 1 144 ? -37.331 17.832 25.390 1.00 48.91 144 GLY A CA 1
ATOM 1108 C C . GLY A 1 144 ? -36.339 16.930 26.113 1.00 48.91 144 GLY A C 1
ATOM 1109 O O . GLY A 1 144 ? -35.781 15.984 25.565 1.00 48.91 144 GLY A O 1
ATOM 1110 N N . GLU A 1 145 ? -36.150 17.247 27.386 1.00 51.97 145 GLU A N 1
ATOM 1111 C CA . GLU A 1 145 ? -35.413 16.488 28.384 1.00 51.97 145 GLU A CA 1
ATOM 1112 C C . GLU A 1 145 ? -35.794 15.000 28.374 1.00 51.97 145 GLU A C 1
ATOM 1114 O O . GLU A 1 145 ? -36.938 14.637 28.637 1.00 51.97 145 GLU A O 1
ATOM 1119 N N . ILE A 1 146 ? -34.811 14.122 28.178 1.00 49.97 146 ILE A N 1
ATOM 1120 C CA . ILE A 1 146 ? -34.866 12.784 28.765 1.00 49.97 146 ILE A CA 1
ATOM 1121 C C . ILE A 1 146 ? -33.555 12.573 29.515 1.00 49.97 146 ILE A C 1
ATOM 1123 O O . ILE A 1 146 ? -32.524 12.205 28.951 1.00 49.97 146 ILE A O 1
ATOM 1127 N N . LEU A 1 147 ? -33.609 12.847 30.817 1.00 46.66 147 LEU A N 1
ATOM 1128 C CA . LEU A 1 147 ? -32.608 12.431 31.786 1.00 46.66 147 LEU A CA 1
ATOM 1129 C C . LEU A 1 147 ? -32.751 10.910 31.969 1.00 46.66 147 LEU A C 1
ATOM 1131 O O . LEU A 1 147 ? -33.561 10.444 32.766 1.00 46.66 147 LEU A O 1
ATOM 1135 N N . ILE A 1 148 ? -32.011 10.123 31.189 1.00 50.47 148 ILE A N 1
ATOM 1136 C CA . ILE A 1 148 ? -31.936 8.671 31.389 1.00 50.47 148 ILE A CA 1
ATOM 1137 C C . ILE A 1 148 ? -30.933 8.418 32.518 1.00 50.47 148 ILE A C 1
ATOM 1139 O O . ILE A 1 148 ? -29.722 8.470 32.310 1.00 50.47 148 ILE A O 1
ATOM 1143 N N . SER A 1 149 ? -31.448 8.186 33.727 1.00 44.75 149 SER A N 1
ATOM 1144 C CA . SER A 1 149 ? -30.665 7.651 34.843 1.00 44.75 149 SER A CA 1
ATOM 1145 C C . SER A 1 149 ? -30.345 6.186 34.556 1.00 44.75 149 SER A C 1
ATOM 1147 O O . SER A 1 149 ? -31.251 5.357 34.471 1.00 44.75 149 SER A O 1
ATOM 1149 N N . CYS A 1 150 ? -29.065 5.862 34.384 1.00 59.00 150 CYS A N 1
ATOM 1150 C CA . CYS A 1 150 ? -28.601 4.480 34.339 1.00 59.00 150 CYS A CA 1
ATOM 1151 C C . CYS A 1 150 ? -28.578 3.901 35.761 1.00 59.00 150 CYS A C 1
ATOM 1153 O O . CYS A 1 150 ? -27.519 3.815 36.377 1.00 59.00 150 CYS A O 1
ATOM 1155 N N . ASP A 1 151 ? -29.736 3.487 36.269 1.00 55.94 151 ASP A N 1
ATOM 1156 C CA . ASP A 1 151 ? -29.798 2.487 37.334 1.00 55.94 151 ASP A CA 1
ATOM 1157 C C . ASP A 1 151 ? -29.700 1.108 36.683 1.00 55.94 151 ASP A C 1
ATOM 1159 O O . ASP A 1 151 ? -30.682 0.593 36.150 1.00 55.94 151 ASP A O 1
ATOM 1163 N N . ASN A 1 152 ? -28.504 0.516 36.686 1.00 50.12 152 ASN A N 1
ATOM 1164 C CA . ASN A 1 152 ? -28.402 -0.936 36.613 1.00 50.12 152 ASN A CA 1
ATOM 1165 C C . ASN A 1 152 ? -27.077 -1.448 37.186 1.00 50.12 152 ASN A C 1
ATOM 1167 O O . ASN A 1 152 ? -26.109 -1.585 36.447 1.00 50.12 152 ASN A O 1
ATOM 1171 N N . PHE A 1 153 ? -27.067 -1.773 38.478 1.00 42.22 153 PHE A N 1
ATOM 1172 C CA . PHE A 1 153 ? -26.479 -3.017 38.983 1.00 42.22 153 PHE A CA 1
ATOM 1173 C C . PHE A 1 153 ? -27.292 -3.442 40.210 1.00 42.22 153 PHE A C 1
ATOM 1175 O O . PHE A 1 153 ? -27.194 -2.824 41.270 1.00 42.22 153 PHE A O 1
ATOM 1182 N N . GLY A 1 154 ? -28.151 -4.443 40.005 1.00 41.03 154 GLY A N 1
ATOM 1183 C CA . GLY A 1 154 ? -28.739 -5.244 41.079 1.00 41.03 154 GLY A CA 1
ATOM 1184 C C . GLY A 1 154 ? -27.772 -6.294 41.607 1.00 41.03 154 GLY A C 1
ATOM 1185 O O . GLY A 1 154 ? -26.735 -6.536 40.945 1.00 41.03 154 GLY A O 1
#

Mean predicted aligned error: 10.16 Å

Nearest PDB structures (foldseek):
  3f6g-assembly1_A  TM=6.171E-01  e=3.933E-01  Leptospira interrogans
  5mmm-assembly1_y  TM=5.647E-01  e=1.126E+00  Spinacia oleracea
  6l7a-assembly1_A  TM=5.240E-01  e=3.406E+00  Escherichia coli O69:H11 str. 08-4661
  5gz3-assembly1_A  TM=3.279E-01  e=2.187E+00  Ureibacillus thermosphaericus
  8u3k-assembly1_F  TM=1.877E-01  e=4.250E+00  Vibrio cholerae

Foldseek 3Di:
DDPPVVLVVLLVVLLVCLVPDQDDALVSLVSLLVSQVVVDPDDDDPPSVVLNVCRVVVVLQVSLVSSCCRRPVLKDFLDWDDDPLKTKTKIWSDSPDDPVPTDIDIAIHNDRSSRSSSSSSVSNVVVVVVCVVVVPPDDDPPPDDDPDDPPDDD

Sequence (154 aa):
MLFHPNRTEQLARIAGRLDAATAPTAPILGAVLQSAERAKIAGQGRPASHIERLIACGAWTDAALGLLEICIPRWQIARLIYDGGEWNCKLSPRCEWPEWLDQVIETHHTDLAIAILRAVVEAIRQEDEEQAVTGSAVRPPVDGEILISCDNFG